Protein AF-A0A9D5QYC4-F1 (afdb_monomer)

Structure (mmCIF, N/CA/C/O backbone):
data_AF-A0A9D5QYC4-F1
#
_entry.id   AF-A0A9D5QYC4-F1
#
loop_
_atom_site.group_PDB
_atom_site.id
_atom_site.type_symbol
_atom_site.label_atom_id
_atom_site.label_alt_id
_atom_site.label_comp_id
_atom_site.label_asym_id
_atom_site.label_entity_id
_atom_site.label_seq_id
_atom_site.pdbx_PDB_ins_code
_atom_site.Cartn_x
_atom_site.Cartn_y
_atom_site.Cartn_z
_atom_site.occupancy
_atom_site.B_iso_or_equiv
_atom_site.auth_seq_id
_atom_site.auth_comp_id
_atom_site.auth_asym_id
_atom_site.auth_atom_id
_atom_site.pdbx_PDB_model_num
ATOM 1 N N . MET A 1 1 ? -16.196 -5.080 -7.883 1.00 62.25 1 MET A N 1
ATOM 2 C CA . MET A 1 1 ? -16.068 -3.718 -7.309 1.00 62.25 1 MET A CA 1
ATOM 3 C C . MET A 1 1 ? -15.057 -3.746 -6.176 1.00 62.25 1 MET A C 1
ATOM 5 O O . MET A 1 1 ? -14.798 -4.805 -5.631 1.00 62.25 1 MET A O 1
ATOM 9 N N . LYS A 1 2 ? -14.477 -2.600 -5.813 1.00 80.19 2 LYS A N 1
ATOM 10 C CA . LYS A 1 2 ? -13.428 -2.497 -4.780 1.00 80.19 2 LYS A CA 1
ATOM 11 C C . LYS A 1 2 ? -13.879 -3.023 -3.410 1.00 80.19 2 LYS A C 1
ATOM 13 O O . LYS A 1 2 ? -13.087 -3.601 -2.681 1.00 80.19 2 LYS A O 1
ATOM 18 N N . GLU A 1 3 ? -15.167 -2.872 -3.112 1.00 84.81 3 GLU A N 1
ATOM 19 C CA . GLU A 1 3 ? -15.811 -3.447 -1.929 1.00 84.81 3 GLU A CA 1
ATOM 20 C C . GLU A 1 3 ? -15.891 -4.980 -1.986 1.00 84.81 3 GLU A C 1
ATOM 22 O O . GLU A 1 3 ? -15.768 -5.628 -0.954 1.00 84.81 3 GLU A O 1
ATOM 27 N N . ASP A 1 4 ? -16.017 -5.580 -3.174 1.00 89.56 4 ASP A N 1
ATOM 28 C CA . ASP A 1 4 ? -15.994 -7.041 -3.324 1.00 89.56 4 ASP A CA 1
ATOM 29 C C . ASP A 1 4 ? -14.603 -7.592 -3.003 1.00 89.56 4 ASP A C 1
ATOM 31 O O . ASP A 1 4 ? -14.494 -8.563 -2.259 1.00 89.56 4 ASP A O 1
ATOM 35 N N . LEU A 1 5 ? -13.546 -6.927 -3.489 1.00 87.81 5 LEU A N 1
ATOM 36 C CA . LEU A 1 5 ? -12.164 -7.290 -3.169 1.00 87.81 5 LEU A CA 1
ATOM 37 C C . LEU A 1 5 ? -11.864 -7.083 -1.678 1.00 87.81 5 LEU A C 1
ATOM 39 O O . LEU A 1 5 ? -11.263 -7.948 -1.046 1.00 87.81 5 LEU A O 1
ATOM 43 N N . PHE A 1 6 ? -12.337 -5.980 -1.089 1.00 91.81 6 PHE A N 1
ATOM 44 C CA . PHE A 1 6 ? -12.253 -5.759 0.356 1.00 91.81 6 PHE A CA 1
ATOM 45 C C . PHE A 1 6 ? -12.911 -6.910 1.129 1.00 91.81 6 PHE A C 1
ATOM 47 O O . PHE A 1 6 ? -12.282 -7.511 1.998 1.00 91.81 6 PHE A O 1
ATOM 54 N N . ASN A 1 7 ? -14.156 -7.251 0.791 1.00 93.62 7 ASN A N 1
ATOM 55 C CA . ASN A 1 7 ? -14.909 -8.314 1.454 1.00 93.62 7 ASN A CA 1
ATOM 56 C C . ASN A 1 7 ? -14.248 -9.684 1.271 1.00 93.62 7 ASN A C 1
ATOM 58 O O . ASN A 1 7 ? -14.225 -10.491 2.200 1.00 93.62 7 ASN A O 1
ATOM 62 N N . GLU A 1 8 ? -13.694 -9.952 0.091 1.00 91.81 8 GLU A N 1
ATOM 63 C CA . GLU A 1 8 ? -12.962 -11.179 -0.197 1.00 91.81 8 GLU A CA 1
ATOM 64 C C . GLU A 1 8 ? -11.701 -11.301 0.664 1.00 91.81 8 GLU A C 1
ATOM 66 O O . GLU A 1 8 ? -11.500 -12.331 1.315 1.00 91.81 8 GLU A O 1
ATOM 71 N N . ILE A 1 9 ? -10.884 -10.247 0.718 1.00 87.00 9 ILE A N 1
ATOM 72 C CA . ILE A 1 9 ? -9.673 -10.214 1.543 1.00 87.00 9 ILE A CA 1
ATOM 73 C C . ILE A 1 9 ? -10.050 -10.319 3.022 1.00 87.00 9 ILE A C 1
ATOM 75 O O . ILE A 1 9 ? -9.487 -11.153 3.726 1.00 87.00 9 ILE A O 1
ATOM 79 N N . LYS A 1 10 ? -11.058 -9.573 3.489 1.00 90.56 10 LYS A N 1
ATOM 80 C CA . LYS A 1 10 ? -11.544 -9.623 4.877 1.00 90.56 10 LYS A CA 1
ATOM 81 C C . LYS A 1 10 ? -12.082 -11.002 5.260 1.00 90.56 10 LYS A C 1
ATOM 83 O O . LYS A 1 10 ? -11.907 -11.444 6.389 1.00 90.56 10 LYS A O 1
ATOM 88 N N . LYS A 1 11 ? -12.716 -11.716 4.329 1.00 92.75 11 LYS A N 1
ATOM 89 C CA . LYS A 1 11 ? -13.181 -13.090 4.559 1.00 92.75 11 LYS A CA 1
ATOM 90 C C . LYS A 1 11 ? -12.020 -14.077 4.690 1.00 92.75 11 LYS A C 1
ATOM 92 O O . LYS A 1 11 ? -12.126 -15.028 5.461 1.00 92.75 11 LYS A O 1
ATOM 97 N N . ARG A 1 12 ? -10.941 -13.882 3.926 1.00 89.75 12 ARG A N 1
ATOM 98 C CA . ARG A 1 12 ? -9.719 -14.706 4.000 1.00 89.75 12 ARG A CA 1
ATOM 99 C C . ARG A 1 12 ? -8.867 -14.370 5.228 1.00 89.75 12 ARG A C 1
ATOM 101 O O . ARG A 1 12 ? -8.233 -15.269 5.770 1.00 89.75 12 ARG A O 1
ATOM 108 N N . HIS A 1 13 ? -8.903 -13.112 5.655 1.00 85.19 13 HIS A N 1
ATOM 109 C CA . HIS A 1 13 ? -8.139 -12.554 6.767 1.00 85.19 13 HIS A CA 1
ATOM 110 C C . HIS A 1 13 ? -9.065 -11.832 7.759 1.00 85.19 13 HIS A C 1
ATOM 112 O O . HIS A 1 13 ? -9.037 -10.600 7.857 1.00 85.19 13 HIS A O 1
ATOM 118 N N . PRO A 1 14 ? -9.937 -12.566 8.476 1.00 91.38 14 PRO A N 1
ATOM 119 C CA . PRO A 1 14 ? -10.871 -11.963 9.426 1.00 91.38 14 PRO A CA 1
ATOM 120 C C . PRO A 1 14 ? -10.163 -11.255 10.589 1.00 91.38 14 PRO A C 1
ATOM 122 O O . PRO A 1 14 ? -10.763 -10.394 11.231 1.00 91.38 14 PRO A O 1
ATOM 125 N N . GLU A 1 15 ? -8.906 -11.610 10.854 1.00 89.06 15 GLU A N 1
ATOM 126 C CA . GLU A 1 15 ? -8.047 -11.010 11.870 1.00 89.06 15 GLU A CA 1
ATOM 127 C C . GLU A 1 15 ? -7.455 -9.658 11.459 1.00 89.06 15 GLU A C 1
ATOM 129 O O . GLU A 1 15 ? -6.994 -8.922 12.326 1.00 89.06 15 GLU A O 1
ATOM 134 N N . TRP A 1 16 ? -7.466 -9.310 10.168 1.00 87.19 16 TRP A N 1
ATOM 135 C CA . TRP A 1 16 ? -6.905 -8.038 9.714 1.00 87.19 16 TRP A CA 1
ATOM 136 C C . TRP A 1 16 ? -7.840 -6.876 10.023 1.00 87.19 16 TRP A C 1
ATOM 138 O O . TRP A 1 16 ? -9.058 -6.981 9.854 1.00 87.19 16 TRP A O 1
ATOM 148 N N . SER A 1 17 ? -7.282 -5.732 10.408 1.00 90.88 17 SER A N 1
ATOM 149 C CA . SER A 1 17 ? -8.025 -4.480 10.518 1.00 90.88 17 SER A CA 1
ATOM 150 C C . SER A 1 17 ? -8.491 -3.988 9.146 1.00 90.88 17 SER A C 1
ATOM 152 O O . SER A 1 17 ? -7.966 -4.377 8.100 1.00 90.88 17 SER A O 1
ATOM 154 N N . ASP A 1 18 ? -9.484 -3.103 9.128 1.00 91.38 18 ASP A N 1
ATOM 155 C CA . ASP A 1 18 ? -9.970 -2.527 7.871 1.00 91.38 18 ASP A CA 1
ATOM 156 C C . ASP A 1 18 ? -8.869 -1.710 7.179 1.00 91.38 18 ASP A C 1
ATOM 158 O O . ASP A 1 18 ? -8.771 -1.717 5.954 1.00 91.38 18 ASP A O 1
ATOM 162 N N . GLU A 1 19 ? -7.987 -1.067 7.950 1.00 90.81 19 GLU A N 1
ATOM 163 C CA . GLU A 1 19 ? -6.796 -0.389 7.439 1.00 90.81 19 GLU A CA 1
ATOM 164 C C . GLU A 1 19 ? -5.857 -1.354 6.699 1.00 90.81 19 GLU A C 1
ATOM 166 O O . GLU A 1 19 ? -5.418 -1.046 5.590 1.00 90.81 19 GLU A O 1
ATOM 171 N N . GLN A 1 20 ? -5.577 -2.529 7.271 1.00 86.12 20 GLN A N 1
ATOM 172 C CA . GLN A 1 20 ? -4.729 -3.546 6.639 1.00 86.12 20 GLN A CA 1
ATOM 173 C C . GLN A 1 20 ? -5.348 -4.075 5.343 1.00 86.12 20 GLN A C 1
ATOM 175 O O . GLN A 1 20 ? -4.655 -4.214 4.332 1.00 86.12 20 GLN A O 1
ATOM 180 N N . VAL A 1 21 ? -6.661 -4.316 5.342 1.00 90.12 21 VAL A N 1
ATOM 181 C CA . VAL A 1 21 ? -7.374 -4.761 4.139 1.00 90.12 21 VAL A CA 1
ATOM 182 C C . VAL A 1 21 ? -7.343 -3.680 3.059 1.00 90.12 21 VAL A C 1
ATOM 184 O O . VAL A 1 21 ? -7.059 -3.982 1.903 1.00 90.12 21 VAL A O 1
ATOM 187 N N . TRP A 1 22 ? -7.562 -2.411 3.407 1.00 92.69 22 TRP A N 1
ATOM 188 C CA . TRP A 1 22 ? -7.523 -1.322 2.429 1.00 92.69 22 TRP A CA 1
ATOM 189 C C . TRP A 1 22 ? -6.127 -1.043 1.864 1.00 92.69 22 TRP A C 1
ATOM 191 O O . TRP A 1 22 ? -6.032 -0.649 0.701 1.00 92.69 22 TRP A O 1
ATOM 201 N N . ILE A 1 23 ? -5.057 -1.287 2.629 1.00 88.81 23 ILE A N 1
ATOM 202 C CA . ILE A 1 23 ? -3.685 -1.299 2.092 1.00 88.81 23 ILE A CA 1
ATOM 203 C C . ILE A 1 23 ? -3.539 -2.405 1.039 1.00 88.81 23 ILE A C 1
ATOM 205 O O . ILE A 1 23 ? -2.992 -2.163 -0.033 1.00 88.81 23 ILE A O 1
ATOM 209 N N . ALA A 1 24 ? -4.031 -3.614 1.317 1.00 86.81 24 ALA A N 1
ATOM 210 C CA . ALA A 1 24 ? -3.943 -4.720 0.365 1.00 86.81 24 ALA A CA 1
ATOM 211 C C . ALA A 1 24 ? -4.746 -4.434 -0.915 1.00 86.81 24 ALA A C 1
ATOM 213 O O . ALA A 1 24 ? -4.231 -4.611 -2.015 1.00 86.81 24 ALA A O 1
ATOM 214 N N . VAL A 1 25 ? -5.967 -3.908 -0.775 1.00 89.69 25 VAL A N 1
ATOM 215 C CA . VAL A 1 25 ? -6.815 -3.503 -1.908 1.00 89.69 25 VAL A CA 1
ATOM 216 C C . VAL A 1 25 ? -6.143 -2.427 -2.766 1.00 89.69 25 VAL A C 1
ATOM 218 O O . VAL A 1 25 ? -6.260 -2.463 -3.991 1.00 89.69 25 VAL A O 1
ATOM 221 N N . SER A 1 26 ? -5.469 -1.451 -2.150 1.00 90.50 26 SER A N 1
ATOM 222 C CA . SER A 1 26 ? -4.814 -0.380 -2.905 1.00 90.50 26 SER A CA 1
ATOM 223 C C . SER A 1 26 ? -3.559 -0.861 -3.631 1.00 90.50 26 SER A C 1
ATOM 225 O O . SER A 1 26 ? -3.319 -0.436 -4.758 1.00 90.50 26 SER A O 1
ATOM 227 N N . LEU A 1 27 ? -2.789 -1.767 -3.022 1.00 86.69 27 LEU A N 1
ATOM 228 C CA . LEU A 1 27 ? -1.624 -2.389 -3.654 1.00 86.69 27 LEU A CA 1
ATOM 229 C C . LEU A 1 27 ? -2.016 -3.277 -4.837 1.00 86.69 27 LEU A C 1
ATOM 231 O O . LEU A 1 27 ? -1.363 -3.206 -5.873 1.00 86.69 27 LEU A O 1
ATOM 235 N N . ASP A 1 28 ? -3.078 -4.069 -4.702 1.00 85.38 28 ASP A N 1
ATOM 236 C CA . ASP A 1 28 ? -3.586 -4.948 -5.762 1.00 85.38 28 ASP A CA 1
ATOM 237 C C . ASP A 1 28 ? -3.990 -4.144 -7.010 1.00 85.38 28 ASP A C 1
ATOM 239 O O . ASP A 1 28 ? -3.439 -4.342 -8.091 1.00 85.38 28 ASP A O 1
ATOM 243 N N . GLN A 1 29 ? -4.822 -3.111 -6.830 1.00 86.00 29 GLN A N 1
ATOM 244 C CA . GLN A 1 29 ? -5.256 -2.239 -7.931 1.00 86.00 29 GLN A CA 1
ATOM 245 C C . GLN A 1 29 ? -4.099 -1.554 -8.657 1.00 86.00 29 GLN A C 1
ATOM 247 O O . GLN A 1 29 ? -4.129 -1.370 -9.874 1.00 86.00 29 GLN A O 1
ATOM 252 N N . GLU A 1 30 ? -3.099 -1.108 -7.908 1.00 86.25 30 GLU A N 1
ATOM 253 C CA . GLU A 1 30 ? -1.983 -0.364 -8.481 1.00 86.25 30 GLU A CA 1
ATOM 254 C C . GLU A 1 30 ? -0.940 -1.289 -9.098 1.00 86.25 30 GLU A C 1
ATOM 256 O O . GLU A 1 30 ? -0.287 -0.898 -10.063 1.00 86.25 30 GLU A O 1
ATOM 261 N N . THR A 1 31 ? -0.849 -2.531 -8.622 1.00 82.44 31 THR A N 1
ATOM 262 C CA . THR A 1 31 ? -0.085 -3.593 -9.281 1.00 82.44 31 THR A CA 1
ATOM 263 C C . THR A 1 31 ? -0.640 -3.850 -10.674 1.00 82.44 31 THR A C 1
ATOM 265 O O . THR A 1 31 ? 0.107 -3.721 -11.645 1.00 82.44 31 THR A O 1
ATOM 268 N N . ASP A 1 32 ? -1.947 -4.091 -10.788 1.00 81.44 32 ASP A N 1
ATOM 269 C CA . ASP A 1 32 ? -2.608 -4.295 -12.080 1.00 81.44 32 ASP A CA 1
ATOM 270 C C . ASP A 1 32 ? -2.384 -3.096 -13.007 1.00 81.44 32 ASP A C 1
ATOM 272 O O . ASP A 1 32 ? -1.904 -3.253 -14.129 1.00 81.44 32 ASP A O 1
ATOM 276 N N . ARG A 1 33 ? -2.613 -1.871 -12.512 1.00 85.56 33 ARG A N 1
ATOM 277 C CA . ARG A 1 33 ? -2.441 -0.645 -13.307 1.00 85.56 33 ARG A CA 1
ATOM 278 C C . ARG A 1 33 ? -1.008 -0.456 -13.809 1.00 85.56 33 ARG A C 1
ATOM 280 O O . ARG A 1 33 ? -0.803 -0.021 -14.945 1.00 85.56 33 ARG A O 1
ATOM 287 N N . VAL A 1 34 ? -0.009 -0.700 -12.961 1.00 81.00 34 VAL A N 1
ATOM 288 C CA . VAL A 1 34 ? 1.405 -0.526 -13.325 1.00 81.00 34 VAL A CA 1
ATOM 289 C C . VAL A 1 34 ? 1.836 -1.596 -14.323 1.00 81.00 34 VAL A C 1
ATOM 291 O O . VAL A 1 34 ? 2.496 -1.252 -15.303 1.00 81.00 34 VAL A O 1
ATOM 294 N N . ILE A 1 35 ? 1.422 -2.851 -14.128 1.00 78.19 35 ILE A N 1
ATOM 295 C CA . ILE A 1 35 ? 1.706 -3.951 -15.058 1.00 78.19 35 ILE A CA 1
ATOM 296 C C . ILE A 1 35 ? 1.042 -3.690 -16.415 1.00 78.19 35 ILE A C 1
ATOM 298 O O . ILE A 1 35 ? 1.713 -3.748 -17.445 1.00 78.19 35 ILE A O 1
ATOM 302 N N . GLU A 1 36 ? -0.241 -3.320 -16.431 1.00 82.44 36 GLU A N 1
ATOM 303 C CA . GLU A 1 36 ? -0.970 -2.980 -17.660 1.00 82.44 36 GLU A CA 1
ATOM 304 C C . GLU A 1 36 ? -0.296 -1.838 -18.429 1.00 82.44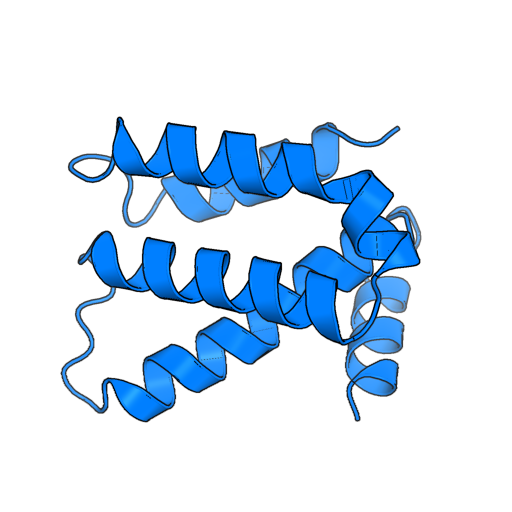 36 GLU A C 1
ATOM 306 O O . GLU A 1 36 ? -0.185 -1.885 -19.656 1.00 82.44 36 GLU A O 1
ATOM 311 N N . LYS A 1 37 ? 0.186 -0.812 -17.717 1.00 79.44 37 LYS A N 1
ATOM 312 C CA . LYS A 1 37 ? 0.847 0.349 -18.323 1.00 79.44 37 LYS A CA 1
ATOM 313 C C . LYS A 1 37 ? 2.260 0.042 -18.823 1.00 79.44 37 LYS A C 1
ATOM 315 O O . LYS A 1 37 ? 2.688 0.643 -19.807 1.00 79.44 37 LYS A O 1
ATOM 320 N N . ALA A 1 38 ? 2.991 -0.831 -18.137 1.00 75.62 38 ALA A N 1
ATOM 321 C CA . ALA A 1 38 ? 4.340 -1.226 -18.527 1.00 75.62 38 ALA A CA 1
ATOM 322 C C . ALA A 1 38 ? 4.350 -2.203 -19.716 1.00 75.62 38 ALA A C 1
ATOM 324 O O . ALA A 1 38 ? 5.308 -2.210 -20.488 1.00 75.62 38 ALA A O 1
ATOM 325 N N . GLY A 1 39 ? 3.272 -2.968 -19.914 1.00 69.56 39 GLY A N 1
ATOM 326 C CA . GLY A 1 39 ? 3.139 -3.910 -21.024 1.00 69.56 39 GLY A CA 1
ATOM 327 C C . GLY A 1 39 ? 3.959 -5.193 -20.833 1.00 69.56 39 GLY A C 1
ATOM 328 O 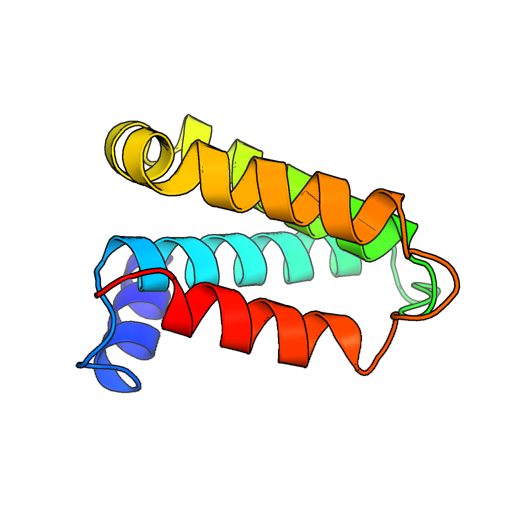O . GLY A 1 39 ? 4.399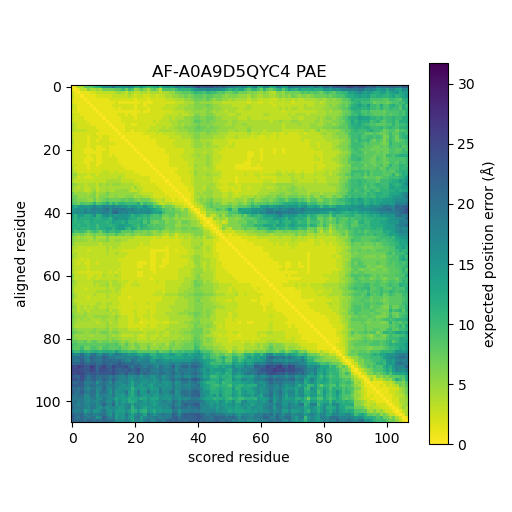 -5.515 -19.733 1.00 69.56 39 GLY A O 1
ATOM 329 N N . ALA A 1 40 ? 4.149 -5.955 -21.916 1.00 65.31 40 ALA A N 1
ATOM 330 C CA . ALA A 1 40 ? 4.749 -7.296 -21.877 1.00 65.31 40 ALA A CA 1
ATOM 331 C C . ALA A 1 40 ? 6.230 -7.335 -21.442 1.00 65.31 40 ALA A C 1
ATOM 333 O O . ALA A 1 40 ? 6.718 -8.399 -21.074 1.00 65.31 40 ALA A O 1
ATOM 334 N N . ASP A 1 41 ? 6.917 -6.190 -21.451 1.00 64.69 41 ASP A N 1
ATOM 335 C CA . ASP A 1 41 ? 8.348 -6.072 -21.145 1.00 64.69 41 ASP A CA 1
ATOM 336 C C . ASP A 1 41 ? 8.611 -5.582 -19.708 1.00 64.69 41 ASP A C 1
ATOM 338 O O . ASP A 1 41 ? 9.685 -5.059 -19.407 1.00 64.69 41 ASP A O 1
ATOM 342 N N . VAL A 1 42 ? 7.625 -5.711 -18.810 1.00 66.06 42 VAL A N 1
ATOM 343 C CA . VAL A 1 42 ? 7.770 -5.302 -17.408 1.00 66.06 42 VAL A CA 1
ATOM 344 C C . VAL A 1 42 ? 8.826 -6.178 -16.720 1.00 66.06 42 VAL A C 1
ATOM 346 O O . VAL A 1 42 ? 8.633 -7.374 -16.493 1.00 66.06 42 VAL A O 1
ATOM 349 N N . ASP A 1 43 ? 9.980 -5.594 -16.394 1.00 66.94 43 ASP A N 1
ATOM 350 C CA . ASP A 1 43 ? 10.983 -6.295 -15.598 1.00 66.94 43 ASP A CA 1
ATOM 351 C C . ASP A 1 43 ? 10.565 -6.240 -14.133 1.00 66.94 43 ASP A C 1
ATOM 353 O O . ASP A 1 43 ? 10.817 -5.267 -13.428 1.00 66.94 43 ASP A O 1
ATOM 357 N N . MET A 1 44 ? 9.939 -7.309 -13.649 1.00 64.81 44 MET A N 1
ATOM 358 C CA . MET A 1 44 ? 9.606 -7.430 -12.231 1.00 64.81 44 MET A CA 1
ATOM 359 C C . MET A 1 44 ? 10.842 -7.492 -11.324 1.00 64.81 44 MET A C 1
ATOM 361 O O . MET A 1 44 ? 10.660 -7.590 -10.121 1.00 64.81 44 MET A O 1
ATOM 365 N N . ASN A 1 45 ? 12.072 -7.439 -11.853 1.00 63.75 45 ASN A N 1
ATOM 366 C CA . ASN A 1 45 ? 13.303 -7.230 -11.089 1.00 63.75 45 ASN A CA 1
ATOM 367 C C . ASN A 1 45 ? 13.755 -5.760 -11.045 1.00 63.75 45 ASN A C 1
ATOM 369 O O . ASN A 1 45 ? 14.743 -5.447 -10.378 1.00 63.75 45 ASN A O 1
ATOM 373 N N . ASP A 1 46 ? 13.040 -4.845 -11.700 1.00 69.62 46 ASP A N 1
ATOM 374 C CA . ASP A 1 46 ? 13.280 -3.416 -11.567 1.00 69.62 46 ASP A CA 1
ATOM 375 C C . ASP A 1 46 ? 12.561 -2.881 -10.322 1.00 69.62 46 ASP A C 1
ATOM 377 O O . ASP A 1 46 ? 11.334 -2.778 -10.237 1.00 69.62 46 ASP A O 1
ATOM 381 N N . GLY A 1 47 ? 13.369 -2.484 -9.341 1.00 68.69 47 GLY A N 1
ATOM 382 C CA . GLY A 1 47 ? 12.931 -1.790 -8.138 1.00 68.69 47 GLY A CA 1
ATOM 383 C C . GLY A 1 47 ? 12.011 -0.589 -8.391 1.00 68.69 47 GLY A C 1
ATOM 384 O O . GLY A 1 47 ? 11.158 -0.275 -7.554 1.00 68.69 47 GLY A O 1
ATOM 385 N N . GLY A 1 48 ? 12.156 0.069 -9.544 1.00 77.12 48 GLY A N 1
ATOM 386 C CA . GLY A 1 48 ? 11.322 1.189 -9.969 1.00 77.12 48 GLY A CA 1
ATOM 387 C C . GLY A 1 48 ? 9.841 0.832 -10.102 1.00 77.12 48 GLY A C 1
ATOM 388 O O . GLY A 1 48 ? 8.992 1.645 -9.728 1.00 77.12 48 GLY A O 1
ATOM 389 N N . ILE A 1 49 ? 9.513 -0.387 -10.540 1.00 79.25 49 ILE A N 1
ATOM 390 C CA . ILE A 1 49 ? 8.120 -0.851 -10.656 1.00 79.25 49 ILE A CA 1
ATOM 391 C C . ILE A 1 49 ? 7.469 -0.961 -9.280 1.00 79.25 49 ILE A C 1
ATOM 393 O O . ILE A 1 49 ? 6.341 -0.510 -9.095 1.00 79.25 49 ILE A O 1
ATOM 397 N N . PHE A 1 50 ? 8.193 -1.460 -8.280 1.00 77.56 50 PHE A N 1
ATOM 398 C CA . PHE A 1 50 ? 7.663 -1.551 -6.920 1.00 77.56 50 PHE A CA 1
ATOM 399 C C . PHE A 1 50 ? 7.413 -0.177 -6.326 1.00 77.56 50 PHE A C 1
ATOM 401 O O . PHE A 1 50 ? 6.333 0.061 -5.789 1.00 77.56 50 PHE A O 1
ATOM 408 N N . ILE A 1 51 ? 8.365 0.750 -6.480 1.00 83.38 51 ILE A N 1
ATOM 409 C CA . ILE A 1 51 ? 8.162 2.140 -6.058 1.00 83.38 51 ILE A CA 1
ATOM 410 C C . ILE A 1 51 ? 6.904 2.712 -6.716 1.00 83.38 51 ILE A C 1
ATOM 412 O O . ILE A 1 51 ? 6.080 3.292 -6.013 1.00 83.38 51 ILE A O 1
ATOM 416 N N . ALA A 1 52 ? 6.714 2.496 -8.020 1.00 85.69 52 ALA A N 1
ATOM 417 C CA . ALA A 1 52 ? 5.537 2.982 -8.733 1.00 85.69 52 ALA A CA 1
ATOM 418 C C . ALA A 1 52 ? 4.224 2.396 -8.183 1.00 85.69 52 ALA A C 1
ATOM 420 O O . ALA A 1 52 ? 3.272 3.147 -7.974 1.00 85.69 52 ALA A O 1
ATOM 421 N N . ILE A 1 53 ? 4.182 1.091 -7.893 1.00 84.69 53 ILE A N 1
ATOM 422 C CA . ILE A 1 53 ? 3.009 0.419 -7.307 1.00 84.69 53 ILE A CA 1
ATOM 423 C C . ILE A 1 53 ? 2.674 1.015 -5.939 1.00 84.69 53 ILE A C 1
ATOM 425 O O . ILE A 1 53 ? 1.526 1.343 -5.656 1.00 84.69 53 ILE A O 1
ATOM 429 N N . ILE A 1 54 ? 3.675 1.187 -5.081 1.00 87.75 54 ILE A N 1
ATOM 430 C CA . ILE A 1 54 ? 3.474 1.636 -3.700 1.00 87.75 54 ILE A CA 1
ATOM 431 C C . ILE A 1 54 ? 3.109 3.112 -3.652 1.00 87.75 54 ILE A C 1
ATOM 433 O O . ILE A 1 54 ? 2.227 3.499 -2.884 1.00 87.75 54 ILE A O 1
ATOM 437 N N . GLU A 1 55 ? 3.783 3.948 -4.443 1.00 90.94 55 GLU A N 1
ATOM 438 C CA . GLU A 1 55 ? 3.423 5.359 -4.565 1.00 90.94 55 GLU A CA 1
ATOM 439 C C . GLU A 1 55 ? 2.003 5.479 -5.128 1.00 90.94 55 GLU A C 1
ATOM 441 O O . GLU A 1 55 ? 1.196 6.206 -4.549 1.00 90.94 55 GLU A O 1
ATOM 446 N N . GLY A 1 56 ? 1.647 4.681 -6.139 1.00 91.38 56 GLY A N 1
ATOM 447 C CA . GLY A 1 56 ? 0.280 4.577 -6.649 1.00 91.38 56 GLY A CA 1
ATOM 448 C C . GLY A 1 56 ? -0.727 4.204 -5.561 1.00 91.38 56 GLY A C 1
ATOM 449 O O . GLY A 1 56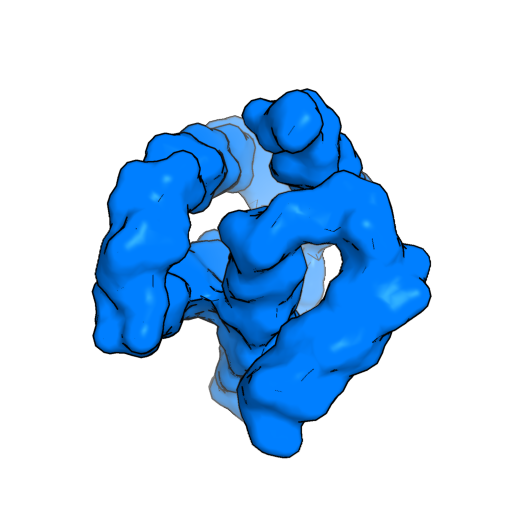 ? -1.705 4.921 -5.352 1.00 91.38 56 GLY A O 1
ATOM 450 N N . ALA A 1 57 ? -0.460 3.140 -4.803 1.00 90.81 57 ALA A N 1
ATOM 451 C CA . ALA A 1 57 ? -1.350 2.633 -3.756 1.00 90.81 57 ALA A CA 1
ATOM 452 C C . ALA A 1 57 ? -1.551 3.659 -2.638 1.00 90.81 57 ALA A C 1
ATOM 454 O O . ALA A 1 57 ? -2.670 3.877 -2.161 1.00 90.81 57 ALA A O 1
ATOM 455 N N . ARG A 1 58 ? -0.466 4.341 -2.261 1.00 93.50 58 ARG A N 1
ATOM 456 C CA . ARG A 1 58 ? -0.463 5.444 -1.300 1.00 93.50 58 ARG A CA 1
ATOM 457 C C . ARG A 1 58 ? -1.342 6.597 -1.780 1.00 93.50 58 ARG A C 1
ATOM 459 O O . ARG A 1 58 ? -2.142 7.124 -1.008 1.00 93.50 58 ARG A O 1
ATOM 466 N N . GLU A 1 59 ? -1.184 7.017 -3.032 1.00 94.69 59 GLU A N 1
ATOM 467 C CA . GLU A 1 59 ? -1.950 8.127 -3.601 1.00 94.69 59 GLU A CA 1
ATOM 468 C C . GLU A 1 59 ? -3.422 7.785 -3.784 1.00 94.69 59 GLU A C 1
ATOM 470 O O . GLU A 1 59 ? -4.287 8.598 -3.449 1.00 94.69 59 GLU A O 1
ATOM 475 N N . TRP A 1 60 ? -3.709 6.577 -4.261 1.00 93.50 60 TRP A N 1
ATOM 476 C CA . TRP A 1 60 ? -5.064 6.072 -4.381 1.00 93.50 60 TRP A CA 1
ATOM 477 C C . TRP A 1 60 ? -5.763 6.096 -3.022 1.00 93.50 60 TRP A C 1
ATOM 479 O O . TRP A 1 60 ? -6.841 6.680 -2.897 1.00 93.50 60 TRP A O 1
ATOM 489 N N . LEU A 1 61 ? -5.120 5.560 -1.980 1.00 92.75 61 LEU A N 1
ATOM 490 C CA . LEU A 1 61 ? -5.709 5.497 -0.646 1.00 92.75 61 LEU A CA 1
ATOM 491 C C . LEU A 1 61 ? -5.918 6.895 -0.052 1.00 92.75 61 LEU A C 1
ATOM 493 O O . LEU A 1 61 ? -6.987 7.174 0.487 1.00 92.75 61 LEU A O 1
ATOM 497 N N . ARG A 1 62 ? -4.948 7.803 -0.229 1.00 95.25 62 ARG A N 1
ATOM 498 C CA . ARG A 1 62 ? -5.069 9.221 0.155 1.00 95.25 62 ARG A CA 1
ATOM 499 C C . ARG A 1 62 ? -6.286 9.888 -0.482 1.00 95.25 62 ARG A C 1
ATOM 501 O O . ARG A 1 62 ? -6.965 10.669 0.178 1.00 95.25 62 ARG A O 1
ATOM 508 N N . ASN A 1 63 ? -6.544 9.599 -1.754 1.00 94.00 63 ASN A N 1
ATOM 509 C CA . ASN A 1 63 ? -7.593 10.265 -2.519 1.00 94.00 63 ASN A CA 1
ATOM 510 C C . ASN A 1 63 ? -8.977 9.647 -2.285 1.00 94.00 63 ASN A C 1
ATOM 512 O O . ASN A 1 63 ? -9.973 10.364 -2.296 1.00 94.00 63 ASN A O 1
ATOM 516 N N . GLN A 1 64 ? -9.054 8.325 -2.130 1.00 92.44 64 GLN A N 1
ATOM 517 C CA . GLN A 1 64 ? -10.325 7.601 -2.043 1.00 92.44 64 GLN A CA 1
ATOM 518 C C . GLN A 1 64 ? -10.796 7.417 -0.599 1.00 92.44 64 GLN A C 1
ATOM 520 O O . GLN A 1 64 ? -11.994 7.451 -0.338 1.00 92.44 64 GLN A O 1
ATOM 525 N N . LEU A 1 65 ? -9.866 7.229 0.339 1.00 93.00 65 LEU A N 1
ATOM 526 C CA . LEU A 1 65 ? -10.151 6.922 1.739 1.00 93.00 65 LEU A CA 1
ATOM 527 C C . LEU A 1 65 ? -9.237 7.744 2.663 1.00 93.00 65 LEU A C 1
ATOM 529 O O . LEU A 1 65 ? -8.430 7.171 3.398 1.00 93.00 65 LEU A O 1
ATOM 533 N N . PRO A 1 66 ? -9.359 9.086 2.673 1.00 92.81 66 PRO A N 1
ATOM 534 C CA . PRO A 1 66 ? -8.445 9.969 3.404 1.00 92.81 66 PRO A CA 1
ATOM 535 C C . PRO A 1 66 ? -8.371 9.654 4.905 1.00 92.81 66 PRO A C 1
ATOM 537 O O . PRO A 1 66 ? -7.294 9.698 5.489 1.00 92.81 66 PRO A O 1
ATOM 540 N N . TYR A 1 67 ? -9.491 9.257 5.518 1.00 91.38 67 TYR A N 1
ATOM 541 C CA . TYR A 1 67 ? -9.530 8.856 6.928 1.00 91.38 67 TYR A CA 1
ATOM 542 C C . TYR A 1 67 ? -8.704 7.592 7.219 1.00 91.38 67 TYR A C 1
ATOM 544 O O . TYR A 1 67 ? -8.005 7.526 8.228 1.00 91.38 67 TYR A O 1
ATOM 552 N N . ILE A 1 68 ? -8.763 6.592 6.334 1.00 90.88 68 ILE A N 1
ATOM 553 C CA . ILE A 1 68 ? -7.955 5.371 6.450 1.00 90.88 68 ILE A CA 1
ATOM 554 C C . ILE A 1 68 ? -6.493 5.702 6.165 1.00 90.88 68 ILE A C 1
ATOM 556 O O . ILE A 1 68 ? -5.607 5.284 6.908 1.00 90.88 68 ILE A O 1
ATOM 560 N N . PHE A 1 69 ? -6.242 6.513 5.136 1.00 92.31 69 PHE A N 1
ATOM 561 C CA . PHE A 1 69 ? -4.904 6.965 4.784 1.00 92.31 69 PHE A CA 1
ATOM 562 C C . PHE A 1 69 ? -4.197 7.653 5.951 1.00 92.31 69 PHE A C 1
ATOM 564 O O . PHE A 1 69 ? -3.038 7.348 6.210 1.00 92.31 69 PHE A O 1
ATOM 571 N N . ASP A 1 70 ? -4.878 8.522 6.698 1.00 93.06 70 ASP A N 1
ATOM 572 C CA . ASP A 1 70 ? -4.266 9.206 7.838 1.00 93.06 70 ASP A CA 1
ATOM 573 C C . ASP A 1 70 ? -3.735 8.251 8.914 1.00 93.06 70 ASP A C 1
ATOM 575 O O . ASP A 1 70 ? -2.740 8.569 9.567 1.00 93.06 70 ASP A O 1
ATOM 579 N N . LYS A 1 71 ? -4.342 7.066 9.055 1.00 90.25 71 LYS A N 1
ATOM 580 C CA . LYS A 1 71 ? -3.894 6.020 9.984 1.00 90.25 71 LYS A CA 1
ATOM 581 C C . LYS A 1 71 ? -2.707 5.212 9.463 1.00 90.25 71 LYS A C 1
ATOM 583 O O . LYS A 1 71 ? -1.982 4.624 10.258 1.00 90.25 71 LYS A O 1
ATOM 588 N N . VAL A 1 72 ? -2.509 5.164 8.145 1.00 86.06 72 VAL A N 1
ATOM 589 C CA . VAL A 1 72 ? -1.508 4.297 7.496 1.00 86.06 72 VAL A CA 1
ATOM 590 C C . VAL A 1 72 ? -0.442 5.064 6.706 1.00 86.06 72 VAL A C 1
ATOM 592 O O . VAL A 1 72 ? 0.435 4.464 6.089 1.00 86.06 72 VAL A O 1
ATOM 595 N N . LYS A 1 73 ? -0.475 6.398 6.697 1.00 89.31 73 LYS A N 1
ATOM 596 C CA . LYS A 1 73 ? 0.455 7.234 5.918 1.00 89.31 73 LYS A CA 1
ATOM 597 C C . LYS A 1 73 ? 1.920 7.002 6.283 1.00 89.31 73 LYS A C 1
ATOM 599 O O . LYS A 1 73 ? 2.764 6.954 5.387 1.00 89.31 73 LYS A O 1
ATOM 604 N N . ASP A 1 74 ? 2.202 6.805 7.569 1.00 88.19 74 ASP A N 1
ATOM 605 C CA . ASP A 1 74 ? 3.557 6.560 8.068 1.00 88.19 74 ASP A CA 1
ATOM 606 C C . ASP A 1 74 ? 4.043 5.174 7.656 1.00 88.19 74 ASP A C 1
ATOM 608 O O . ASP A 1 74 ? 5.217 4.979 7.356 1.00 88.19 74 ASP A O 1
ATOM 612 N N . VAL A 1 75 ? 3.116 4.224 7.539 1.00 85.38 75 VAL A N 1
ATOM 613 C CA . VAL A 1 75 ? 3.404 2.889 7.034 1.00 85.38 75 VAL A CA 1
ATOM 614 C C . VAL A 1 75 ? 3.890 2.953 5.586 1.00 85.38 75 VAL A C 1
ATOM 616 O O . VAL A 1 75 ? 4.965 2.437 5.288 1.00 85.38 75 VAL A O 1
ATOM 619 N N . PHE A 1 76 ? 3.183 3.667 4.705 1.00 85.88 76 PHE A N 1
ATOM 620 C CA . PHE A 1 76 ? 3.652 3.887 3.332 1.00 85.88 76 PHE A CA 1
ATOM 621 C C . PHE A 1 76 ? 4.973 4.666 3.267 1.00 85.88 76 PHE A C 1
ATOM 623 O O . PHE A 1 76 ? 5.829 4.352 2.439 1.00 85.88 76 PHE A O 1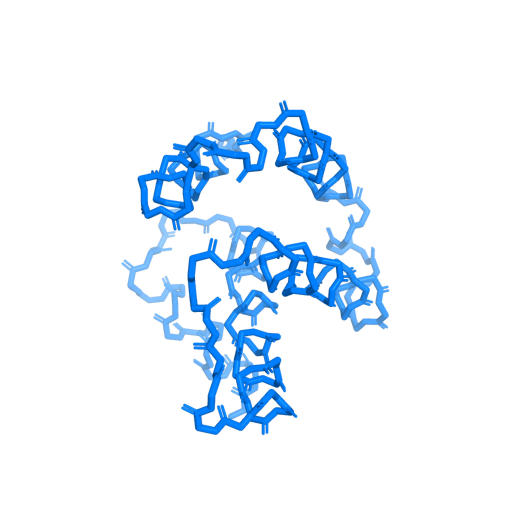
ATOM 630 N N . ALA A 1 77 ? 5.156 5.680 4.117 1.00 87.38 77 ALA A N 1
ATOM 631 C CA . ALA A 1 77 ? 6.387 6.471 4.144 1.00 87.38 77 ALA A CA 1
ATOM 632 C C . ALA A 1 77 ? 7.605 5.613 4.523 1.00 87.38 77 ALA A C 1
ATOM 634 O O . ALA A 1 77 ? 8.613 5.625 3.813 1.00 87.38 77 ALA A O 1
ATOM 635 N N . ASN A 1 78 ? 7.480 4.814 5.584 1.00 83.25 78 ASN A N 1
ATOM 636 C CA . ASN A 1 78 ? 8.520 3.892 6.037 1.00 83.25 78 ASN A CA 1
ATOM 637 C C . ASN A 1 78 ? 8.833 2.836 4.973 1.00 83.25 78 ASN A C 1
ATOM 639 O O . ASN A 1 78 ? 9.991 2.483 4.762 1.00 83.25 78 ASN A O 1
ATOM 643 N N . PHE A 1 79 ? 7.807 2.370 4.264 1.00 78.62 79 PHE A N 1
ATOM 644 C CA . PHE A 1 79 ? 7.948 1.392 3.195 1.00 78.62 79 PHE A CA 1
ATOM 645 C C . PHE A 1 79 ? 8.767 1.910 2.014 1.00 78.62 79 PHE A C 1
ATOM 647 O O . PHE A 1 79 ? 9.709 1.262 1.560 1.00 78.62 79 PHE A O 1
ATOM 654 N N . LEU A 1 80 ? 8.424 3.108 1.539 1.00 83.19 80 LEU A N 1
ATOM 655 C CA . LEU A 1 80 ? 9.122 3.759 0.437 1.00 83.19 80 LEU A CA 1
ATOM 656 C C . LEU A 1 80 ? 10.569 4.082 0.802 1.00 83.19 80 LEU A C 1
ATOM 658 O O . LEU A 1 80 ? 11.447 3.924 -0.044 1.00 83.19 80 LEU A O 1
ATOM 662 N N . ALA A 1 81 ? 10.822 4.504 2.043 1.00 83.19 81 ALA A N 1
ATOM 663 C CA . ALA A 1 81 ? 12.178 4.712 2.540 1.00 83.19 81 ALA A CA 1
ATOM 664 C C . ALA A 1 81 ? 12.979 3.399 2.521 1.00 83.19 81 ALA A C 1
ATOM 666 O O . ALA A 1 81 ? 14.035 3.334 1.894 1.00 83.19 81 ALA A O 1
ATOM 667 N N . ALA A 1 82 ? 12.425 2.327 3.097 1.00 75.69 82 ALA A N 1
ATOM 668 C CA . ALA A 1 82 ? 13.082 1.024 3.150 1.00 75.69 82 ALA A CA 1
ATOM 669 C C . ALA A 1 82 ? 13.419 0.473 1.756 1.00 75.69 82 ALA A C 1
ATOM 671 O O . ALA A 1 82 ? 14.511 -0.059 1.561 1.00 75.69 82 ALA A O 1
ATOM 672 N N . LEU A 1 83 ? 12.517 0.624 0.781 1.00 73.12 83 LEU A N 1
ATOM 673 C CA . LEU A 1 83 ? 12.751 0.203 -0.602 1.00 73.12 83 LEU A CA 1
ATOM 674 C C . LEU A 1 83 ? 13.816 1.036 -1.308 1.00 73.12 83 LEU A C 1
ATOM 676 O O . LEU A 1 83 ? 14.681 0.465 -1.969 1.00 73.12 83 LEU A O 1
ATOM 680 N N . LYS A 1 84 ? 13.783 2.364 -1.158 1.00 75.25 84 LYS A N 1
ATOM 681 C CA . LYS A 1 84 ? 14.773 3.261 -1.776 1.00 75.25 84 LYS A CA 1
ATOM 682 C C . LYS A 1 84 ? 16.189 2.953 -1.286 1.00 75.25 84 LYS A C 1
ATOM 684 O O . LYS A 1 84 ? 17.110 2.922 -2.099 1.00 75.25 84 LYS A O 1
ATOM 689 N N . ASP A 1 85 ? 16.340 2.612 -0.010 1.00 72.00 85 ASP A N 1
ATOM 690 C CA . ASP A 1 85 ? 17.639 2.272 0.582 1.00 72.00 85 ASP A CA 1
ATOM 691 C C . ASP A 1 85 ? 18.174 0.899 0.138 1.00 72.00 85 ASP A C 1
ATOM 693 O O . ASP A 1 85 ? 19.372 0.631 0.227 1.00 72.00 85 ASP A O 1
ATOM 697 N N . ASN A 1 86 ? 17.305 0.021 -0.367 1.00 65.88 86 ASN A N 1
ATOM 698 C CA . ASN A 1 86 ? 17.608 -1.398 -0.542 1.00 65.88 86 ASN A CA 1
ATOM 699 C C . ASN A 1 86 ? 17.316 -1.952 -1.946 1.00 65.88 86 ASN A C 1
ATOM 701 O O . ASN A 1 86 ? 17.417 -3.158 -2.181 1.00 65.88 86 ASN A O 1
ATOM 705 N N . ILE A 1 87 ? 16.997 -1.085 -2.904 1.00 62.97 87 ILE A N 1
ATOM 706 C CA . ILE A 1 87 ? 16.412 -1.459 -4.197 1.00 62.97 87 ILE A CA 1
ATOM 707 C C . ILE A 1 87 ? 17.230 -2.484 -5.006 1.00 62.97 87 ILE A C 1
ATOM 709 O O . ILE A 1 87 ? 16.669 -3.252 -5.778 1.00 62.97 87 ILE A O 1
ATOM 713 N N . LYS A 1 88 ? 18.552 -2.544 -4.795 1.00 56.81 88 LYS A N 1
ATOM 714 C CA . LYS A 1 88 ? 19.457 -3.480 -5.486 1.00 56.81 88 LYS A CA 1
ATOM 715 C C . LYS A 1 88 ? 19.394 -4.930 -4.989 1.00 56.81 88 LYS A C 1
ATOM 717 O O . LYS A 1 88 ? 19.901 -5.802 -5.684 1.00 56.81 88 LYS A O 1
ATOM 722 N N . TYR A 1 89 ? 18.838 -5.195 -3.806 1.00 54.75 89 TYR A N 1
ATOM 723 C CA . TYR A 1 89 ? 18.962 -6.503 -3.140 1.00 54.75 89 TYR A CA 1
ATOM 724 C C . TYR A 1 89 ? 17.647 -7.287 -3.000 1.00 54.75 89 TYR A C 1
ATOM 726 O O . TYR A 1 89 ? 17.682 -8.457 -2.633 1.00 54.75 89 TYR A O 1
ATOM 734 N N . TRP A 1 90 ? 16.489 -6.680 -3.266 1.00 58.00 90 TRP A N 1
ATOM 735 C CA . TRP A 1 90 ? 15.242 -7.110 -2.614 1.00 58.00 90 TRP A CA 1
ATOM 736 C C . TRP A 1 90 ? 14.112 -7.567 -3.526 1.00 58.00 90 TRP A C 1
ATOM 738 O O . TRP A 1 90 ? 13.006 -7.808 -3.045 1.00 58.00 90 TRP A O 1
ATOM 748 N N . VAL A 1 91 ? 14.344 -7.690 -4.825 1.00 55.81 91 VAL A N 1
ATOM 749 C CA . VAL A 1 91 ? 13.217 -7.583 -5.748 1.00 55.81 91 VAL A CA 1
ATOM 750 C C . VAL A 1 91 ? 12.251 -8.787 -5.727 1.00 55.81 91 VAL A C 1
ATOM 752 O O . VAL A 1 91 ? 11.090 -8.656 -6.089 1.00 55.81 91 VAL A O 1
ATOM 755 N N . THR A 1 92 ? 12.641 -9.922 -5.142 1.00 52.34 92 THR A N 1
ATOM 756 C CA . THR A 1 92 ? 11.750 -11.093 -4.991 1.00 52.34 92 THR A CA 1
ATOM 757 C C . THR A 1 92 ? 11.407 -11.441 -3.536 1.00 52.34 92 THR A C 1
ATOM 759 O O . THR A 1 92 ? 10.246 -11.691 -3.219 1.00 52.34 92 THR A O 1
ATOM 762 N N . GLU A 1 93 ? 12.370 -11.396 -2.611 1.00 56.09 93 GLU A N 1
ATOM 763 C CA . GLU A 1 93 ? 12.125 -11.705 -1.185 1.00 56.09 93 GLU A CA 1
ATOM 764 C C . GLU A 1 93 ? 11.578 -10.504 -0.393 1.00 56.09 93 GLU A C 1
ATOM 766 O O . GLU A 1 93 ? 10.956 -10.657 0.665 1.00 56.09 93 GLU A O 1
ATOM 771 N N . GLY A 1 94 ? 11.768 -9.290 -0.913 1.00 54.38 94 GLY A N 1
ATOM 772 C CA . GLY A 1 94 ? 11.460 -8.061 -0.196 1.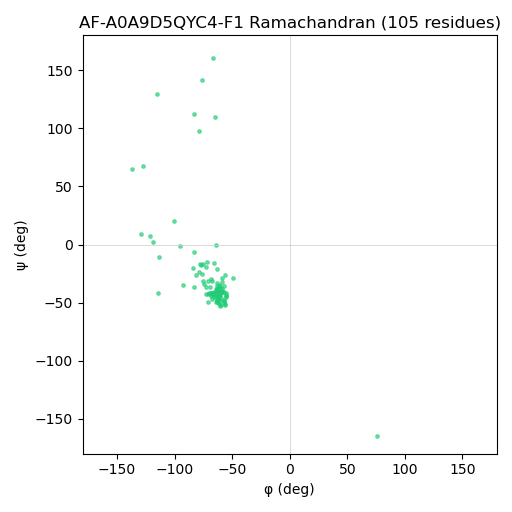00 54.38 94 GLY A CA 1
ATOM 773 C C . GLY A 1 94 ? 10.011 -7.795 -0.028 1.00 54.38 94 GLY A C 1
ATOM 774 O O . GLY A 1 94 ? 9.592 -7.603 1.102 1.00 54.38 94 GLY A O 1
ATOM 775 N N . LEU A 1 95 ? 9.239 -7.883 -1.100 1.00 54.09 95 LEU A N 1
ATOM 776 C CA . LEU A 1 95 ? 7.799 -7.681 -1.047 1.00 54.09 95 LEU A CA 1
ATOM 777 C C . LEU A 1 95 ? 7.106 -8.598 -0.041 1.00 54.09 95 LEU A C 1
ATOM 779 O O . LEU A 1 95 ? 6.290 -8.130 0.744 1.00 54.09 95 LEU A O 1
ATOM 783 N N . ASN A 1 96 ? 7.456 -9.884 -0.012 1.00 55.72 96 ASN A N 1
ATOM 784 C CA . ASN A 1 96 ? 6.860 -10.829 0.930 1.00 55.72 96 ASN A CA 1
ATOM 785 C C . ASN A 1 96 ? 7.261 -10.533 2.380 1.00 55.72 96 ASN A C 1
ATOM 787 O O . ASN A 1 96 ? 6.420 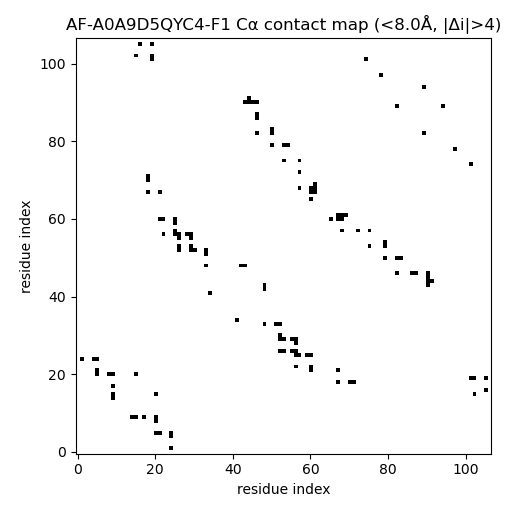-10.608 3.278 1.00 55.72 96 ASN A O 1
ATOM 791 N N . TYR A 1 97 ? 8.526 -10.189 2.632 1.00 57.25 97 TYR A N 1
ATOM 792 C CA . TYR A 1 97 ? 8.982 -9.780 3.964 1.00 57.25 97 TYR A CA 1
ATOM 793 C C . TYR A 1 97 ? 8.295 -8.490 4.424 1.00 57.25 97 TYR A C 1
ATOM 795 O O . TYR A 1 97 ? 7.864 -8.355 5.567 1.00 57.25 97 TYR A O 1
ATOM 803 N N . LEU A 1 98 ? 8.153 -7.560 3.495 1.00 56.53 98 LEU A N 1
ATOM 804 C CA . LEU A 1 98 ? 7.558 -6.255 3.664 1.00 56.53 98 LEU A CA 1
ATOM 805 C C . LEU A 1 98 ? 6.049 -6.339 3.931 1.00 56.53 98 LEU A C 1
ATOM 807 O O . LEU A 1 98 ? 5.586 -5.764 4.910 1.00 56.53 98 LEU A O 1
ATOM 811 N N . LEU A 1 99 ? 5.301 -7.133 3.162 1.00 57.62 99 LEU A N 1
ATOM 812 C CA . LEU A 1 99 ? 3.892 -7.446 3.427 1.00 57.62 99 LEU A CA 1
ATOM 813 C C . LEU A 1 99 ? 3.721 -8.136 4.786 1.00 57.62 99 LEU A C 1
ATOM 815 O O . LEU A 1 99 ? 2.846 -7.765 5.563 1.00 57.62 99 LEU A O 1
ATOM 819 N N . LYS A 1 100 ? 4.605 -9.075 5.143 1.00 61.56 100 LYS A N 1
ATOM 820 C CA . LYS A 1 100 ? 4.598 -9.698 6.480 1.00 61.56 100 LYS A CA 1
ATOM 821 C C . LYS A 1 100 ? 4.884 -8.697 7.603 1.00 61.56 100 LYS A C 1
ATOM 823 O O . LYS A 1 100 ? 4.289 -8.803 8.674 1.00 61.56 100 LYS A O 1
ATOM 828 N N . SER A 1 101 ? 5.784 -7.742 7.382 1.00 57.12 101 SER A N 1
ATOM 829 C CA . SER A 1 101 ? 6.098 -6.678 8.342 1.00 57.12 101 SER A CA 1
ATOM 830 C C . SER A 1 101 ? 4.921 -5.713 8.510 1.00 57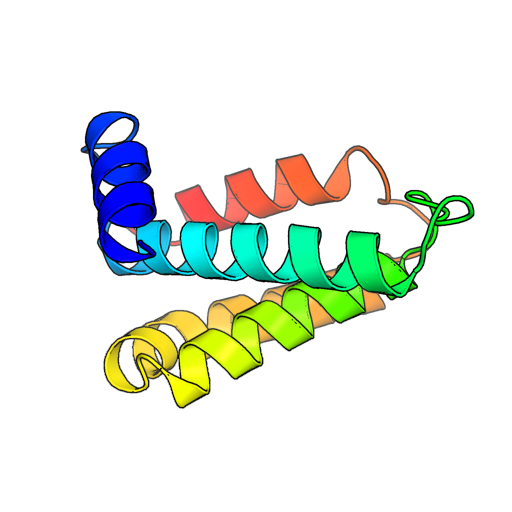.12 101 SER A C 1
ATOM 832 O O . SER A 1 101 ? 4.556 -5.372 9.635 1.00 57.12 101 SER A O 1
ATOM 834 N N . LEU A 1 102 ? 4.257 -5.356 7.407 1.00 56.06 102 LEU A N 1
ATOM 835 C CA . LEU A 1 102 ? 3.034 -4.551 7.396 1.00 56.06 102 LEU A CA 1
ATOM 836 C C . LEU A 1 102 ? 1.927 -5.200 8.227 1.00 56.06 102 LEU A C 1
ATOM 838 O O . LEU A 1 102 ? 1.345 -4.549 9.090 1.00 56.06 102 LEU A O 1
ATOM 842 N N . ILE A 1 103 ? 1.696 -6.498 8.031 1.00 54.69 103 ILE A N 1
ATOM 843 C CA . ILE A 1 103 ? 0.693 -7.258 8.786 1.00 54.69 103 ILE A CA 1
ATOM 844 C C . ILE A 1 103 ? 1.033 -7.295 10.286 1.00 54.69 103 ILE A C 1
ATOM 846 O O . ILE A 1 103 ? 0.138 -7.209 11.116 1.00 54.69 103 ILE A O 1
ATOM 850 N N . LYS A 1 104 ? 2.318 -7.354 10.659 1.00 56.78 104 LYS A N 1
ATOM 851 C CA . LYS A 1 104 ? 2.751 -7.328 12.069 1.00 56.78 104 LYS A CA 1
ATOM 852 C C . LYS A 1 104 ? 2.722 -5.947 12.731 1.00 56.78 104 LYS A C 1
ATOM 854 O O . LYS A 1 104 ? 2.813 -5.879 13.952 1.00 56.78 104 LYS A O 1
ATOM 859 N N . SER A 1 105 ? 2.671 -4.866 11.956 1.00 48.81 105 SER A N 1
ATOM 860 C CA . SER A 1 105 ? 2.806 -3.494 12.474 1.00 48.81 105 SER A CA 1
ATOM 861 C C . SER A 1 105 ? 1.502 -2.914 13.027 1.00 48.81 105 SER A C 1
ATOM 863 O O . SER A 1 105 ? 1.521 -1.833 13.611 1.00 48.81 105 SER A O 1
ATOM 865 N N . PHE A 1 106 ? 0.385 -3.624 12.865 1.00 45.31 106 PHE A N 1
ATOM 866 C CA . PHE A 1 106 ? -0.904 -3.258 13.439 1.00 45.31 106 PHE A CA 1
ATOM 867 C C . PHE A 1 106 ? -1.319 -4.329 14.462 1.00 45.31 106 PHE A C 1
ATOM 869 O O . PHE A 1 106 ? -1.216 -5.515 14.139 1.00 45.31 106 PHE A O 1
ATOM 876 N N . PRO A 1 107 ? -1.702 -3.938 15.692 1.00 42.03 107 PRO A N 1
ATOM 877 C CA . PRO A 1 107 ? -2.217 -4.854 16.707 1.00 42.03 107 PRO A CA 1
ATOM 878 C C . PRO A 1 107 ? -3.615 -5.386 16.377 1.00 42.03 107 PRO A C 1
ATOM 880 O O . PRO A 1 107 ? -4.378 -4.666 15.690 1.00 42.03 107 PRO A O 1
#

Radius of gyration: 13.6 Å; Cα contacts (8 Å, |Δi|>4): 70; chains: 1; bounding box: 36×25×39 Å

pLDDT: mean 78.49, std 14.15, range [42.03, 95.25]

Secondary structure (DSSP, 8-state):
-HHHHHHHHHHH-TTS-HHHHHHHHHHHHHHHHHHHHHGGG--TT-HHHHHHHHHHHHHHHHHH-HHHHHHHHHHHHHHHHHHHHHTTT-TTHHHHHHHHHHHHT--

Nearest PDB structures (foldseek):
  1xvl-assembly3_C  TM=6.583E-01  e=6.743E+00  Synechocystis sp. PCC 6803

Foldseek 3Di:
DLVVQLVVVCVVCVVFDSLLSLLVSLLVVLLVVLDVVVDPPDDLLQLVSVLSSLVRSLVCCCVPPVVSSVVCVVVSVVLSVVSVVQSNPPSPPNVVVSSVVSRVVDD

Sequence (107 aa):
MKEDLFNEIKKRHPEWSDEQVWIAVSLDQETDRVIEKAGADVDMNDGGIFIAIIEGAREWLRNQLPYIFDKVKDVFANFLAALKDNIKYWVTEGLNYLLKSLIKSFP

Mean p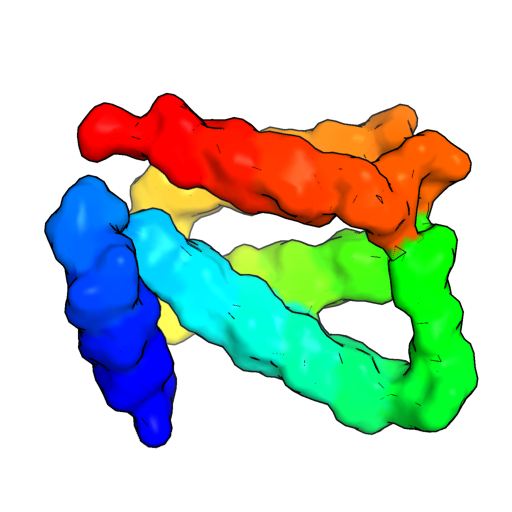redicted aligned error: 7.11 Å

Solvent-accessible surface area (backbone atoms only — not comparable to full-atom values): 6026 Å² total; per-residue (Å²): 106,75,67,54,54,38,52,51,50,38,69,76,37,72,86,54,51,71,61,58,39,51,52,51,51,28,40,52,56,24,42,53,52,48,48,67,72,57,42,98,78,59,56,77,71,42,44,66,58,55,53,52,21,51,54,43,16,51,50,50,34,46,74,76,38,48,75,53,26,70,79,42,49,65,58,53,51,53,49,54,51,56,43,70,79,39,45,91,78,31,61,74,66,36,60,59,52,48,53,53,48,56,62,67,72,55,136